Protein AF-A0A430Q8H7-F1 (afdb_monomer_lite)

Structure (mmCIF, N/CA/C/O backbone):
data_AF-A0A430Q8H7-F1
#
_entry.id   AF-A0A430Q8H7-F1
#
loop_
_atom_site.group_PDB
_atom_site.id
_atom_site.type_symbol
_atom_site.label_atom_id
_atom_site.label_alt_id
_atom_site.label_comp_id
_atom_site.label_asym_id
_atom_site.label_entity_id
_atom_site.label_seq_id
_atom_site.pdbx_PDB_ins_code
_atom_site.Cartn_x
_atom_site.Cartn_y
_atom_site.Cartn_z
_atom_site.occupancy
_atom_site.B_iso_or_equiv
_atom_site.auth_seq_id
_atom_site.auth_comp_id
_atom_site.auth_asym_id
_atom_site.auth_atom_id
_atom_site.pdbx_PDB_model_num
ATOM 1 N N . MET A 1 1 ? 13.635 -7.657 5.577 1.00 71.75 1 MET A N 1
ATOM 2 C CA . MET A 1 1 ? 12.210 -7.418 5.252 1.00 71.75 1 MET A CA 1
ATOM 3 C C . MET A 1 1 ? 12.033 -6.696 3.932 1.00 71.75 1 MET A C 1
ATOM 5 O O . MET A 1 1 ? 11.312 -7.205 3.088 1.00 71.75 1 MET A O 1
ATOM 9 N N . VAL A 1 2 ? 12.732 -5.576 3.738 1.00 81.69 2 VAL A N 1
ATOM 10 C CA . VAL A 1 2 ? 12.748 -4.801 2.484 1.00 81.69 2 VAL A CA 1
ATOM 11 C C . VAL A 1 2 ? 12.922 -5.676 1.241 1.00 81.69 2 VAL A C 1
ATOM 13 O O . VAL A 1 2 ? 12.179 -5.509 0.288 1.00 81.69 2 VAL A O 1
ATOM 16 N N . ASP A 1 3 ? 13.845 -6.641 1.265 1.00 86.00 3 ASP A N 1
ATOM 17 C CA . ASP A 1 3 ? 14.062 -7.570 0.146 1.00 86.00 3 ASP A CA 1
AT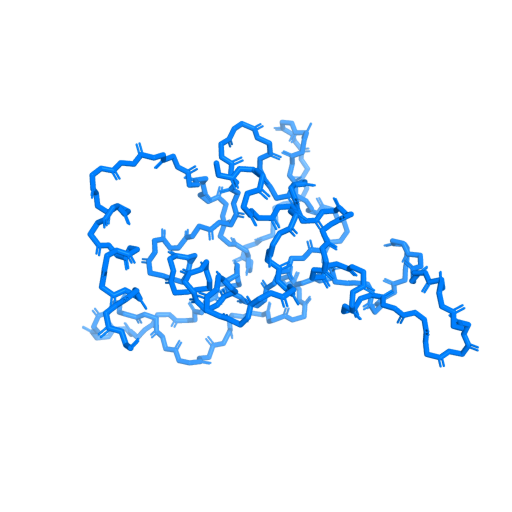OM 18 C C . ASP A 1 3 ? 12.860 -8.498 -0.122 1.00 86.00 3 ASP A C 1
ATOM 20 O O . ASP A 1 3 ? 12.414 -8.639 -1.258 1.00 86.00 3 ASP A O 1
ATOM 24 N N . SER A 1 4 ? 12.274 -9.077 0.932 1.00 85.94 4 SER A N 1
ATOM 25 C CA . SER A 1 4 ? 11.064 -9.901 0.814 1.00 85.94 4 SER A CA 1
ATOM 26 C C . SER A 1 4 ? 9.908 -9.091 0.230 1.00 85.94 4 SER A C 1
ATOM 28 O O . SER A 1 4 ? 9.258 -9.544 -0.704 1.00 85.94 4 SER A O 1
ATOM 30 N N . LEU A 1 5 ? 9.684 -7.867 0.705 1.00 86.75 5 LEU A N 1
ATOM 31 C CA . LEU A 1 5 ? 8.625 -7.036 0.153 1.00 86.75 5 LEU A CA 1
ATOM 32 C C . LEU A 1 5 ? 8.957 -6.617 -1.286 1.00 86.75 5 LEU A C 1
ATOM 34 O O . LEU A 1 5 ? 8.235 -6.958 -2.214 1.00 86.75 5 LEU A O 1
ATOM 38 N N . ARG A 1 6 ? 10.098 -5.967 -1.512 1.00 88.19 6 ARG A N 1
ATOM 39 C CA . ARG A 1 6 ? 10.445 -5.410 -2.824 1.00 88.19 6 ARG A CA 1
ATOM 40 C C . ARG A 1 6 ? 10.546 -6.476 -3.917 1.00 88.19 6 ARG A C 1
ATOM 42 O O . ARG A 1 6 ? 10.047 -6.270 -5.016 1.00 88.19 6 ARG A O 1
ATOM 49 N N . ASN A 1 7 ? 11.151 -7.626 -3.623 1.00 89.62 7 ASN A N 1
ATOM 50 C CA . ASN A 1 7 ? 11.466 -8.628 -4.643 1.00 89.62 7 ASN A CA 1
ATOM 51 C C . ASN A 1 7 ? 10.475 -9.801 -4.706 1.00 89.62 7 ASN A C 1
ATOM 53 O O . ASN A 1 7 ? 10.512 -10.558 -5.679 1.00 89.62 7 ASN A O 1
ATOM 57 N N . HIS A 1 8 ? 9.593 -9.965 -3.711 1.00 90.88 8 HIS A N 1
ATOM 58 C CA . HIS A 1 8 ? 8.730 -11.150 -3.609 1.00 90.88 8 HIS A CA 1
ATOM 59 C C . HIS A 1 8 ? 7.239 -10.839 -3.384 1.00 90.88 8 HIS A C 1
ATOM 61 O O . HIS A 1 8 ? 6.398 -11.629 -3.824 1.00 90.88 8 HIS A O 1
ATOM 67 N N . TYR A 1 9 ? 6.885 -9.716 -2.749 1.00 90.62 9 TYR A N 1
ATOM 68 C CA . TYR A 1 9 ? 5.486 -9.304 -2.561 1.00 90.62 9 TYR A CA 1
ATOM 69 C C . TYR A 1 9 ? 4.822 -8.974 -3.905 1.00 90.62 9 TYR A C 1
ATOM 71 O O . TYR A 1 9 ? 5.386 -8.242 -4.719 1.00 90.62 9 TYR A O 1
ATOM 79 N N . GLY A 1 10 ? 3.646 -9.551 -4.161 1.00 89.94 10 GLY A N 1
ATOM 80 C CA . GLY A 1 10 ? 2.955 -9.515 -5.455 1.00 89.94 10 GLY A CA 1
ATOM 81 C C . GLY A 1 10 ? 3.426 -10.574 -6.458 1.00 89.94 10 GLY A C 1
ATOM 82 O O . GLY A 1 10 ? 2.703 -10.874 -7.402 1.00 89.94 10 GLY A O 1
ATOM 83 N N . ARG A 1 11 ? 4.598 -11.193 -6.248 1.00 92.31 11 ARG A N 1
ATOM 84 C CA . ARG A 1 11 ? 5.112 -12.278 -7.104 1.00 92.31 11 ARG A CA 1
ATOM 85 C C . ARG A 1 11 ? 4.728 -13.663 -6.600 1.00 92.31 11 ARG A C 1
ATOM 87 O O . ARG A 1 11 ? 4.383 -14.531 -7.394 1.00 92.31 11 ARG A O 1
ATOM 94 N N . TYR A 1 12 ? 4.828 -13.884 -5.291 1.00 92.00 12 TYR A N 1
ATOM 95 C CA . TYR A 1 12 ? 4.519 -15.170 -4.667 1.00 92.00 12 TYR A CA 1
ATOM 96 C C . TYR A 1 12 ? 3.307 -15.024 -3.749 1.00 92.00 12 TYR A C 1
ATOM 98 O O . TYR A 1 12 ? 3.334 -14.203 -2.829 1.00 92.00 12 TYR A O 1
ATOM 106 N N . GLY A 1 13 ? 2.268 -15.834 -3.977 1.00 89.12 13 GLY A N 1
ATOM 107 C CA . GLY A 1 13 ? 1.001 -15.767 -3.233 1.00 89.12 13 GLY A CA 1
ATOM 108 C C . GLY A 1 13 ? 1.201 -15.866 -1.723 1.00 89.12 13 GLY A C 1
ATOM 109 O O . GLY A 1 13 ? 0.882 -14.927 -1.011 1.00 89.12 13 GLY A O 1
ATOM 110 N N . ILE A 1 14 ? 1.886 -16.913 -1.249 1.00 88.56 14 ILE A N 1
ATOM 111 C CA . ILE A 1 14 ? 2.128 -17.125 0.190 1.00 88.56 14 ILE A CA 1
ATOM 112 C C . ILE A 1 14 ? 2.873 -15.963 0.869 1.00 88.56 14 ILE A C 1
ATOM 114 O O . ILE A 1 14 ? 2.588 -15.616 2.012 1.00 88.56 14 ILE A O 1
ATOM 118 N N . ILE A 1 15 ? 3.815 -15.329 0.163 1.00 87.81 15 ILE A N 1
ATOM 119 C CA . ILE A 1 15 ? 4.547 -14.168 0.686 1.00 87.81 15 ILE A CA 1
ATOM 120 C C . ILE A 1 15 ? 3.630 -12.947 0.710 1.00 87.81 15 ILE A C 1
ATOM 122 O O . ILE A 1 15 ? 3.654 -12.185 1.673 1.00 87.81 15 ILE A O 1
ATOM 126 N N . THR A 1 16 ? 2.816 -12.777 -0.331 1.00 90.56 16 THR A N 1
ATOM 127 C CA . THR A 1 16 ? 1.826 -11.701 -0.427 1.00 90.56 16 THR A CA 1
ATOM 128 C C . THR A 1 16 ? 0.819 -11.806 0.710 1.00 90.56 16 T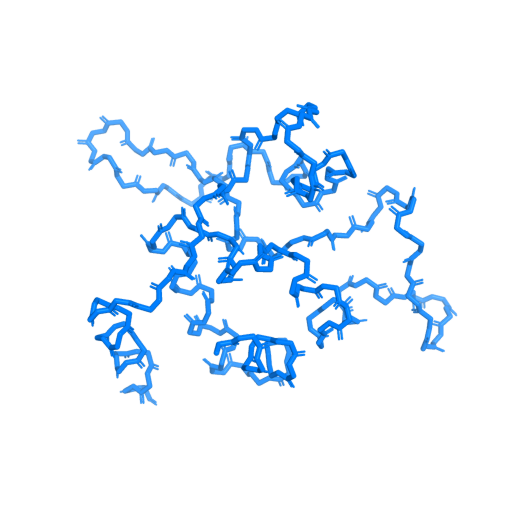HR A C 1
ATOM 130 O O . THR A 1 16 ? 0.687 -10.856 1.473 1.00 90.56 16 THR A O 1
ATOM 133 N N . ASP A 1 17 ? 0.228 -12.983 0.910 1.00 90.75 17 ASP A N 1
ATOM 134 C CA . ASP A 1 17 ? -0.756 -13.256 1.959 1.00 90.75 17 ASP A CA 1
ATOM 135 C C . ASP A 1 17 ? -0.180 -13.057 3.364 1.00 90.75 17 ASP A C 1
ATOM 137 O O . ASP A 1 17 ? -0.840 -12.479 4.231 1.00 90.75 17 ASP A O 1
ATOM 141 N N . ALA A 1 18 ? 1.066 -13.487 3.594 1.00 88.75 18 ALA A N 1
ATOM 142 C CA . ALA A 1 18 ? 1.743 -13.292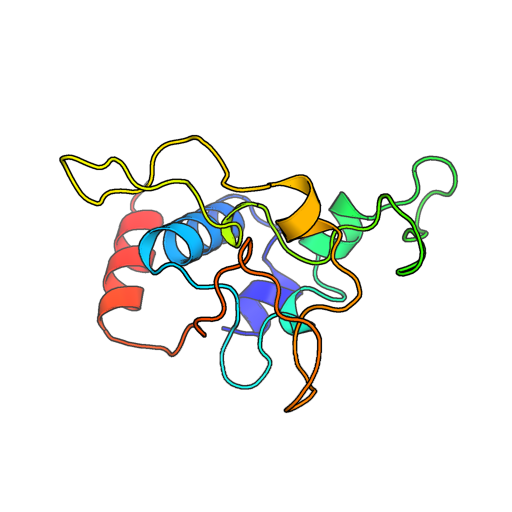 4.872 1.00 88.75 18 ALA A CA 1
ATOM 143 C C . ALA A 1 18 ? 1.970 -11.803 5.177 1.00 88.75 18 ALA A C 1
ATOM 145 O O . ALA A 1 18 ? 1.658 -11.350 6.279 1.00 88.75 18 ALA A O 1
ATOM 146 N N . TRP A 1 19 ? 2.465 -11.027 4.208 1.00 89.25 19 TRP A N 1
ATOM 147 C CA . TRP A 1 19 ? 2.622 -9.576 4.357 1.00 89.25 19 TRP A CA 1
ATOM 148 C C . TRP A 1 19 ? 1.289 -8.889 4.628 1.00 89.25 19 TRP A C 1
ATOM 150 O O . TRP A 1 19 ? 1.173 -8.114 5.576 1.00 89.25 19 TRP A O 1
ATOM 160 N N . ASP A 1 20 ? 0.279 -9.235 3.844 1.00 91.25 20 ASP A N 1
ATOM 161 C CA . ASP A 1 20 ? -1.074 -8.720 3.946 1.00 91.25 20 ASP A CA 1
ATOM 162 C C . ASP A 1 20 ? -1.702 -8.983 5.321 1.00 91.25 20 ASP A C 1
ATOM 164 O O . ASP A 1 20 ? -2.295 -8.089 5.932 1.00 91.25 20 ASP A O 1
ATOM 168 N N . LEU A 1 21 ? -1.557 -10.209 5.834 1.00 88.38 21 LEU A N 1
ATOM 169 C CA . LEU A 1 21 ? -2.013 -10.599 7.166 1.00 88.38 21 LEU A CA 1
ATOM 170 C C . LEU A 1 21 ? -1.332 -9.753 8.239 1.00 88.38 21 LEU A C 1
ATOM 172 O O . LEU A 1 21 ? -1.990 -9.203 9.123 1.00 88.38 21 LEU A O 1
ATOM 176 N N . VAL A 1 22 ? -0.014 -9.639 8.141 1.00 86.44 22 VAL A N 1
ATOM 177 C CA . VAL A 1 22 ? 0.824 -8.920 9.089 1.00 86.44 22 VAL A CA 1
ATOM 178 C C . VAL A 1 22 ? 0.498 -7.421 9.110 1.00 86.44 22 VAL A C 1
ATOM 180 O O . VAL A 1 22 ? 0.301 -6.852 10.186 1.00 86.44 22 VAL A O 1
ATOM 183 N N . GLN A 1 23 ? 0.379 -6.792 7.939 1.00 87.81 23 GLN A N 1
ATOM 184 C CA . GLN A 1 23 ? 0.019 -5.379 7.777 1.00 87.81 23 GLN A CA 1
ATOM 185 C C . GLN A 1 23 ? -1.352 -5.078 8.389 1.00 87.81 23 GLN A C 1
ATOM 187 O O . GLN A 1 23 ? -1.489 -4.135 9.174 1.00 87.81 23 GLN A O 1
ATOM 192 N N . ARG A 1 24 ? -2.350 -5.932 8.113 1.00 86.81 24 ARG A N 1
ATOM 193 C CA . ARG A 1 24 ? -3.701 -5.811 8.684 1.00 86.81 24 ARG A CA 1
ATOM 194 C C . ARG A 1 24 ? -3.710 -6.013 10.197 1.00 86.81 24 ARG A C 1
ATOM 196 O O . ARG A 1 24 ? -4.354 -5.244 10.910 1.00 86.81 24 ARG A O 1
ATOM 203 N N . HIS A 1 25 ? -3.011 -7.034 10.692 1.00 84.62 25 HIS A N 1
ATOM 204 C CA . HIS A 1 25 ? -3.037 -7.395 12.109 1.00 84.62 25 HIS A CA 1
ATOM 205 C C . HIS A 1 25 ? -2.319 -6.357 12.974 1.00 84.62 25 HIS A C 1
ATOM 207 O O . HIS A 1 25 ? -2.846 -5.931 14.001 1.00 84.62 25 HIS A O 1
ATOM 213 N N . LEU A 1 26 ? -1.145 -5.902 12.533 1.00 84.50 26 LEU A N 1
ATOM 214 C CA . LEU A 1 26 ? -0.362 -4.904 13.260 1.00 84.50 26 LEU A CA 1
ATOM 215 C C . LEU A 1 26 ? -0.706 -3.461 12.889 1.00 84.50 26 LEU A C 1
ATOM 217 O O . LEU A 1 26 ? -0.120 -2.544 13.460 1.00 84.50 26 LEU A O 1
ATOM 221 N N . ARG A 1 27 ? -1.669 -3.247 11.980 1.00 86.50 27 ARG A N 1
ATOM 222 C CA . ARG A 1 27 ? -2.163 -1.917 11.588 1.00 86.50 27 ARG A CA 1
ATOM 223 C C . ARG A 1 27 ? -1.013 -1.009 11.161 1.00 86.50 27 ARG A C 1
ATOM 225 O O . ARG A 1 27 ? -0.802 0.068 11.718 1.00 86.50 27 ARG A O 1
ATOM 232 N N . CYS A 1 28 ? -0.243 -1.488 10.194 1.00 85.00 28 CYS A N 1
ATOM 233 C CA . CYS A 1 28 ? 1.017 -0.896 9.760 1.00 85.00 28 CYS A CA 1
ATOM 234 C C . CYS A 1 28 ? 1.165 -0.995 8.240 1.00 85.00 28 CYS A C 1
ATOM 236 O O . CYS A 1 28 ? 0.563 -1.857 7.604 1.00 85.00 28 CYS A O 1
ATOM 238 N N . CYS A 1 29 ? 1.955 -0.094 7.661 1.00 85.75 29 CYS A N 1
ATOM 239 C CA . CYS A 1 29 ? 2.168 -0.049 6.213 1.00 85.75 29 CYS A CA 1
ATOM 240 C C . CYS A 1 29 ? 3.628 0.185 5.818 1.00 85.75 29 CYS A C 1
ATOM 242 O O . CYS A 1 29 ? 4.050 -0.254 4.748 1.00 85.75 29 CYS A O 1
ATOM 244 N N . GLY A 1 30 ? 4.411 0.867 6.658 1.00 79.19 30 GLY A N 1
ATOM 245 C CA . GLY A 1 30 ? 5.829 1.085 6.391 1.00 79.19 30 GLY A CA 1
ATOM 246 C C . GLY A 1 30 ? 6.688 -0.110 6.791 1.00 79.19 30 GLY A C 1
ATOM 247 O O . GLY A 1 30 ? 6.318 -0.850 7.697 1.00 79.19 30 GLY A O 1
ATOM 248 N N . VAL A 1 31 ? 7.850 -0.276 6.159 1.00 78.06 31 VAL A N 1
ATOM 249 C CA . VAL A 1 31 ? 8.840 -1.296 6.538 1.00 78.06 31 VAL A CA 1
ATOM 250 C C . VAL A 1 31 ? 10.161 -0.632 6.889 1.00 78.06 31 VAL A C 1
ATOM 252 O O . VAL A 1 31 ? 10.731 0.092 6.066 1.00 78.06 31 VAL A O 1
ATOM 255 N N . ASP A 1 32 ? 10.656 -0.913 8.097 1.00 76.44 32 ASP A N 1
ATOM 256 C CA . ASP A 1 32 ? 11.893 -0.342 8.630 1.00 76.44 32 ASP A CA 1
ATOM 257 C C . ASP A 1 32 ? 11.938 1.198 8.432 1.00 76.44 32 ASP A C 1
ATOM 259 O O . ASP A 1 32 ? 10.919 1.886 8.400 1.00 76.44 32 ASP A O 1
ATOM 263 N N . ASN A 1 33 ? 13.119 1.778 8.230 1.00 70.12 33 ASN A N 1
ATOM 264 C CA . ASN A 1 33 ? 13.264 3.226 8.027 1.00 70.12 33 ASN A CA 1
ATOM 265 C C . ASN A 1 33 ? 12.876 3.707 6.612 1.00 70.12 33 ASN A C 1
ATOM 267 O O . ASN A 1 33 ? 13.007 4.891 6.318 1.00 70.12 33 ASN A O 1
ATOM 271 N N . ILE A 1 34 ? 12.436 2.807 5.723 1.00 69.81 34 ILE A N 1
ATOM 272 C CA . ILE A 1 34 ? 12.106 3.120 4.317 1.00 69.81 34 ILE A CA 1
ATOM 273 C C . ILE A 1 34 ? 10.624 3.507 4.173 1.00 69.81 34 ILE A C 1
ATOM 275 O O . ILE A 1 34 ? 10.211 4.108 3.177 1.00 69.81 34 ILE A O 1
ATOM 279 N N . GLY A 1 35 ? 9.807 3.184 5.180 1.00 74.06 35 GLY A N 1
ATOM 280 C CA . GLY A 1 35 ? 8.372 3.419 5.132 1.00 74.06 35 GLY A CA 1
ATOM 281 C C . GLY A 1 35 ? 7.718 2.616 4.005 1.00 74.06 35 GLY A C 1
ATOM 282 O O . GLY A 1 35 ? 8.107 1.489 3.713 1.00 74.06 35 GLY A O 1
ATOM 283 N N . TRP A 1 36 ? 6.699 3.189 3.377 1.00 75.12 36 TRP A N 1
ATOM 284 C CA . TRP A 1 36 ? 5.967 2.627 2.225 1.00 75.12 36 TRP A CA 1
ATOM 285 C C . TRP A 1 36 ? 6.676 2.854 0.886 1.00 75.12 36 TRP A C 1
ATOM 287 O O . TRP A 1 36 ? 6.244 2.306 -0.121 1.00 75.12 36 TRP A O 1
ATOM 297 N N . GLY A 1 37 ? 7.778 3.618 0.831 1.00 78.44 37 GLY A N 1
ATOM 298 C CA . GLY A 1 37 ? 8.555 3.760 -0.411 1.00 78.44 37 GLY A CA 1
ATOM 299 C C . GLY A 1 37 ? 9.065 2.407 -0.926 1.00 78.44 37 GLY A C 1
ATOM 300 O O . GLY A 1 37 ? 9.377 2.258 -2.101 1.00 78.44 37 GLY A O 1
ATOM 301 N N . VAL A 1 38 ? 9.073 1.407 -0.043 1.00 83.62 38 VAL A N 1
ATOM 302 C CA . VAL A 1 38 ? 9.377 0.006 -0.317 1.00 83.62 38 VAL A CA 1
ATOM 303 C C . VAL A 1 38 ? 8.461 -0.649 -1.363 1.00 83.62 38 VAL A C 1
ATOM 305 O O . VAL A 1 38 ? 8.907 -1.582 -2.026 1.00 83.62 38 VAL A O 1
ATOM 308 N N . TYR A 1 39 ? 7.218 -0.175 -1.537 1.00 87.69 39 TYR A N 1
ATOM 309 C CA . TYR A 1 39 ? 6.317 -0.706 -2.566 1.00 87.69 39 TYR A CA 1
ATOM 310 C C . TYR A 1 39 ? 6.699 -0.221 -3.965 1.00 87.69 39 TYR A C 1
ATOM 312 O O . TYR A 1 39 ? 6.449 -0.941 -4.928 1.00 87.69 39 TYR A O 1
ATOM 320 N N . ASN A 1 40 ? 7.327 0.953 -4.096 1.00 85.75 40 ASN A N 1
ATOM 321 C CA . ASN A 1 40 ? 7.711 1.481 -5.403 1.00 85.75 40 ASN A CA 1
ATOM 322 C C . ASN A 1 40 ? 8.767 0.574 -6.056 1.00 85.75 40 ASN A C 1
ATOM 324 O O . ASN A 1 40 ? 9.811 0.283 -5.466 1.00 85.75 40 ASN A O 1
ATOM 328 N N . GLY A 1 41 ? 8.476 0.105 -7.268 1.00 83.94 41 GLY A N 1
ATOM 329 C CA . GLY A 1 41 ? 9.306 -0.839 -8.008 1.00 83.94 41 GLY A CA 1
ATOM 330 C C . GLY A 1 41 ? 9.227 -2.279 -7.496 1.00 83.94 41 GLY A C 1
ATOM 331 O O . GLY A 1 41 ? 10.007 -3.115 -7.950 1.00 83.94 41 GLY A O 1
ATOM 332 N N . SER A 1 42 ? 8.322 -2.583 -6.560 1.00 89.69 42 SER A N 1
ATOM 333 C CA . SER A 1 42 ? 8.023 -3.967 -6.185 1.00 89.69 42 SER A CA 1
ATOM 334 C C . SER A 1 42 ? 7.231 -4.684 -7.281 1.00 89.69 42 SER A C 1
ATOM 336 O O . SER A 1 42 ? 6.602 -4.047 -8.127 1.00 89.69 42 SER A O 1
ATOM 338 N N . TRP A 1 43 ? 7.211 -6.019 -7.247 1.00 92.44 43 TRP A N 1
ATOM 339 C CA . TRP A 1 43 ? 6.379 -6.802 -8.168 1.00 92.44 43 TRP A CA 1
ATOM 340 C C . TRP A 1 43 ? 4.899 -6.441 -8.059 1.00 92.44 43 TRP A C 1
ATOM 342 O O . TRP A 1 43 ? 4.239 -6.297 -9.082 1.00 92.44 43 TRP A O 1
ATOM 352 N N . TRP A 1 44 ? 4.395 -6.244 -6.839 1.00 93.19 44 TRP A N 1
ATOM 353 C CA . TRP A 1 44 ? 3.035 -5.757 -6.617 1.00 93.19 44 TRP A CA 1
ATOM 354 C C . TRP A 1 44 ? 2.768 -4.454 -7.379 1.00 93.19 44 TRP A C 1
ATOM 356 O O . TRP A 1 44 ? 1.819 -4.401 -8.152 1.00 93.19 44 TRP A O 1
ATOM 366 N N . ASP A 1 45 ? 3.631 -3.448 -7.223 1.00 91.81 45 ASP A N 1
ATOM 367 C CA . ASP A 1 45 ? 3.485 -2.135 -7.864 1.00 91.81 45 ASP A CA 1
ATOM 368 C C . ASP A 1 45 ? 3.506 -2.234 -9.396 1.00 91.81 45 ASP A C 1
ATOM 370 O O . ASP A 1 45 ? 2.656 -1.652 -10.064 1.00 91.81 45 ASP A O 1
ATOM 374 N N . MET A 1 46 ? 4.410 -3.041 -9.957 1.00 90.12 46 MET A N 1
ATOM 375 C CA . MET A 1 46 ? 4.456 -3.281 -11.404 1.00 90.12 46 MET A CA 1
ATOM 376 C C . MET A 1 46 ? 3.184 -3.948 -11.939 1.00 90.12 46 MET A C 1
ATOM 378 O O . MET A 1 46 ? 2.757 -3.639 -13.047 1.00 90.12 46 MET A O 1
ATOM 382 N N . ILE A 1 47 ? 2.582 -4.859 -11.171 1.00 90.19 47 ILE A N 1
ATOM 383 C CA . ILE A 1 47 ? 1.374 -5.581 -11.583 1.00 90.19 47 ILE A CA 1
ATOM 384 C C . ILE A 1 47 ? 0.150 -4.665 -11.487 1.00 90.19 47 ILE A C 1
ATOM 386 O O . ILE A 1 47 ? -0.587 -4.519 -12.461 1.00 90.19 47 ILE A O 1
ATOM 390 N N . VAL A 1 48 ? -0.069 -4.035 -10.330 1.00 91.69 48 VAL A N 1
ATOM 391 C CA . VAL A 1 48 ? -1.296 -3.264 -10.065 1.00 91.69 48 VAL A CA 1
ATOM 392 C C . VAL A 1 48 ? -1.343 -1.932 -10.804 1.00 91.69 48 VAL A C 1
ATOM 394 O O . VAL A 1 48 ? -2.432 -1.462 -11.117 1.00 91.69 48 VAL A O 1
ATOM 397 N N . ASN A 1 49 ? -0.183 -1.341 -11.096 1.00 92.12 49 ASN A N 1
ATOM 398 C CA . ASN A 1 49 ? -0.070 -0.089 -11.840 1.00 92.12 49 ASN A CA 1
ATOM 399 C C . ASN A 1 49 ? 0.364 -0.317 -13.293 1.00 92.12 49 ASN A C 1
ATOM 401 O O . ASN A 1 49 ? 0.872 0.611 -13.918 1.00 92.12 49 ASN A O 1
ATOM 405 N N . SER A 1 50 ? 0.206 -1.527 -13.836 1.00 91.19 50 SER A N 1
ATOM 406 C CA . SER A 1 50 ? 0.481 -1.785 -15.253 1.00 91.19 50 SER A CA 1
ATOM 407 C C . SER A 1 50 ? -0.478 -1.007 -16.158 1.00 91.19 50 SER A C 1
ATOM 409 O O . SER A 1 50 ? -1.670 -0.876 -15.866 1.00 91.19 50 SER A O 1
ATOM 411 N N . ASP A 1 51 ? 0.045 -0.464 -17.256 1.00 83.81 51 ASP A N 1
ATOM 412 C CA . ASP A 1 51 ? -0.783 0.148 -18.288 1.00 83.81 51 ASP A CA 1
ATOM 413 C C . ASP A 1 51 ? -1.495 -0.947 -19.102 1.00 83.81 51 ASP A C 1
ATOM 415 O O . ASP A 1 51 ? -0.882 -1.904 -19.578 1.00 83.81 51 ASP A O 1
ATOM 419 N N . LEU A 1 52 ? -2.818 -0.821 -19.234 1.00 78.19 52 LEU A N 1
ATOM 420 C CA . LEU A 1 52 ? -3.654 -1.798 -19.938 1.00 78.19 52 LEU A CA 1
ATOM 421 C C . LEU A 1 52 ? -3.465 -1.761 -21.461 1.00 78.19 52 LEU A C 1
ATOM 423 O O . LEU A 1 52 ? -3.739 -2.756 -22.131 1.00 78.19 52 LEU A O 1
ATOM 427 N N . TYR A 1 53 ? -3.054 -0.618 -22.007 1.00 77.88 53 TYR A N 1
ATOM 428 C CA . TYR A 1 53 ? -2.920 -0.383 -23.443 1.00 77.88 53 TYR A CA 1
ATOM 429 C C . TYR A 1 53 ? -1.468 -0.497 -23.909 1.00 77.88 53 TYR A C 1
ATOM 431 O O . TYR A 1 53 ? -1.219 -0.887 -25.050 1.00 77.88 53 TYR A O 1
ATOM 439 N N . GLU A 1 54 ? -0.5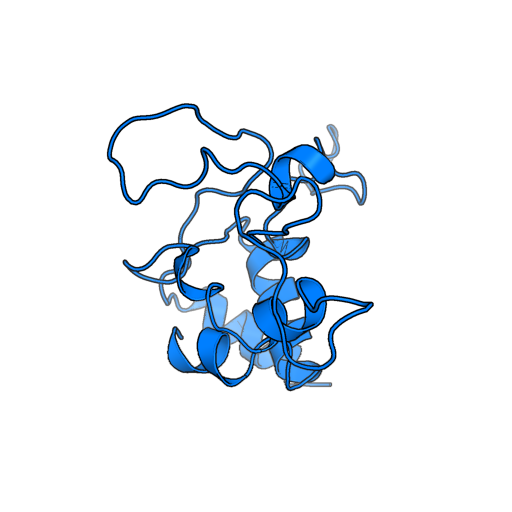11 -0.214 -23.027 1.00 74.88 54 GLU A N 1
ATOM 440 C CA . GLU A 1 54 ? 0.917 -0.340 -23.295 1.00 74.88 54 GLU A CA 1
ATOM 441 C C . GLU A 1 54 ? 1.534 -1.484 -22.485 1.00 74.88 54 GLU A C 1
ATOM 443 O O . GLU A 1 54 ? 1.917 -1.358 -21.322 1.00 74.88 54 GLU A O 1
ATOM 448 N N . THR A 1 55 ? 1.683 -2.641 -23.133 1.00 62.88 55 THR A N 1
ATOM 449 C CA . THR A 1 55 ? 2.338 -3.797 -22.516 1.00 62.88 55 THR A CA 1
ATOM 450 C C . THR A 1 55 ? 3.755 -3.431 -22.061 1.00 62.88 55 THR A C 1
ATOM 452 O O . THR A 1 55 ? 4.595 -3.078 -22.891 1.00 62.88 55 THR A O 1
ATOM 455 N N . ASN A 1 56 ? 4.030 -3.599 -20.762 1.00 67.38 56 ASN A N 1
ATOM 456 C CA . ASN A 1 56 ? 5.297 -3.315 -20.066 1.00 67.38 56 ASN A CA 1
ATOM 457 C C . ASN A 1 56 ? 5.561 -1.854 -19.670 1.00 67.38 56 ASN A C 1
ATOM 459 O O . ASN A 1 56 ? 6.684 -1.551 -19.257 1.00 67.38 56 ASN A O 1
ATOM 463 N N . THR A 1 57 ? 4.573 -0.961 -19.736 1.00 83.19 57 THR A N 1
ATOM 464 C CA . THR A 1 57 ? 4.689 0.356 -19.098 1.00 83.19 57 THR A CA 1
ATOM 465 C C . THR A 1 57 ? 3.826 0.428 -17.842 1.00 83.19 57 THR A C 1
ATOM 467 O O . THR A 1 57 ? 2.901 -0.357 -17.627 1.00 83.19 57 THR A O 1
ATOM 470 N N . LYS A 1 58 ? 4.223 1.319 -16.937 1.00 87.88 58 LYS A N 1
ATOM 471 C CA . LYS A 1 58 ? 3.555 1.565 -15.662 1.00 87.88 58 LYS A CA 1
ATOM 472 C C . LYS A 1 58 ? 2.821 2.894 -15.774 1.00 87.88 58 LYS A C 1
ATOM 474 O O . LYS A 1 58 ? 3.377 3.851 -16.316 1.00 87.88 58 LYS A O 1
ATOM 479 N N . LEU A 1 59 ? 1.610 2.963 -15.229 1.00 89.56 59 LEU A N 1
ATOM 480 C CA . LEU A 1 59 ? 0.856 4.204 -15.103 1.00 89.56 59 LEU A CA 1
ATOM 481 C C . LEU A 1 59 ? 1.731 5.281 -14.447 1.00 89.56 59 LEU A C 1
ATOM 483 O O . LEU A 1 59 ? 2.458 5.016 -13.487 1.00 89.56 59 LEU A O 1
ATOM 487 N N . SER A 1 60 ? 1.635 6.516 -14.940 1.00 87.56 60 SER A N 1
ATOM 488 C CA . SER A 1 60 ? 2.289 7.660 -14.296 1.00 87.56 60 SER A CA 1
ATOM 489 C C . SER A 1 60 ? 1.816 7.802 -12.845 1.00 87.56 60 SER A C 1
ATOM 491 O O . SER A 1 60 ? 0.619 7.688 -12.584 1.00 87.56 60 SER A O 1
ATOM 493 N N . GLU A 1 61 ? 2.716 8.146 -11.917 1.00 84.31 61 GLU A N 1
ATOM 494 C CA . GLU A 1 61 ? 2.365 8.459 -10.517 1.00 84.31 61 GLU A CA 1
ATOM 495 C C . GLU A 1 61 ? 1.370 9.631 -10.407 1.00 84.31 61 GLU A C 1
ATOM 497 O O . GLU A 1 61 ? 0.653 9.754 -9.420 1.00 84.31 61 GLU A O 1
ATOM 502 N N . SER A 1 62 ? 1.282 10.481 -11.438 1.00 83.81 62 SER A N 1
ATOM 503 C CA . SER A 1 62 ? 0.277 11.550 -11.535 1.00 83.81 62 SER A CA 1
ATOM 504 C C . SER A 1 62 ? -1.115 11.072 -11.972 1.00 83.81 62 SER A C 1
ATOM 506 O O . SER A 1 62 ? -2.056 11.868 -12.009 1.00 83.81 62 SER A O 1
ATOM 508 N N . SER A 1 63 ? -1.267 9.798 -12.340 1.00 87.38 63 SER A N 1
ATOM 509 C CA . SER A 1 63 ? -2.547 9.222 -12.744 1.00 87.38 63 SER A CA 1
ATOM 510 C C . SER A 1 63 ? -3.493 9.098 -11.552 1.00 87.38 63 SER A C 1
ATOM 512 O O . SER A 1 63 ? -3.122 8.625 -10.482 1.00 87.38 63 SER A O 1
ATOM 514 N N . LEU A 1 64 ? -4.771 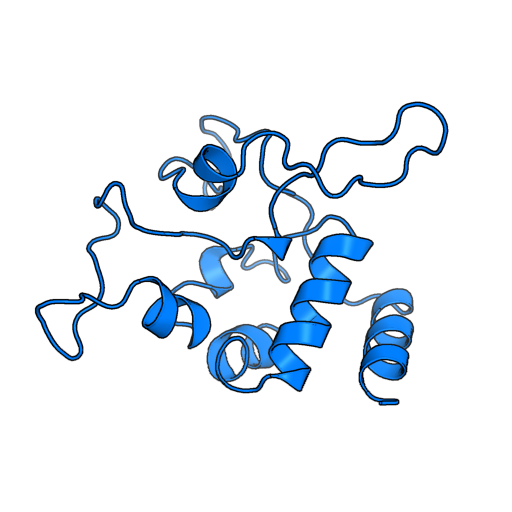9.422 -11.768 1.00 84.94 64 LEU A N 1
ATOM 515 C CA . LEU A 1 64 ? -5.831 9.231 -10.769 1.00 84.94 64 LEU A CA 1
ATOM 516 C C . LEU A 1 64 ? -6.105 7.754 -10.437 1.00 84.94 64 LEU A C 1
ATOM 518 O O . LEU A 1 64 ? -6.839 7.471 -9.487 1.00 84.94 64 LEU A O 1
ATOM 522 N N . PHE A 1 65 ? -5.562 6.838 -11.239 1.00 88.38 65 PHE A N 1
ATOM 523 C CA . PHE A 1 65 ? -5.696 5.392 -11.073 1.00 88.38 65 PHE A CA 1
ATOM 524 C C . PHE A 1 65 ? -4.448 4.745 -10.471 1.00 88.38 65 PHE A C 1
ATOM 526 O O . PHE A 1 65 ? -4.464 3.548 -10.207 1.00 88.38 65 PHE A O 1
ATOM 533 N N . TYR A 1 66 ? -3.388 5.522 -10.240 1.00 89.94 66 TYR A N 1
ATOM 534 C CA . TYR A 1 66 ? -2.171 5.016 -9.631 1.00 89.94 66 TYR A CA 1
ATOM 535 C C . TYR A 1 66 ? -2.407 4.649 -8.160 1.00 89.94 66 TYR A C 1
ATOM 537 O O . TYR A 1 66 ? -2.929 5.452 -7.379 1.00 89.94 66 TYR A O 1
ATOM 545 N N . LEU A 1 67 ? -1.993 3.444 -7.774 1.00 91.69 67 LEU A N 1
ATOM 546 C CA . LEU A 1 67 ? -2.084 2.925 -6.414 1.00 91.69 67 LEU A CA 1
ATOM 547 C C . LEU A 1 67 ? -0.703 2.942 -5.750 1.00 91.69 67 LEU A C 1
ATOM 549 O O . LEU A 1 67 ? 0.218 2.251 -6.173 1.00 91.69 67 LEU A O 1
ATOM 553 N N . PHE A 1 68 ? -0.561 3.710 -4.673 1.00 89.38 68 PHE A N 1
ATOM 554 C CA . PHE A 1 68 ? 0.702 3.880 -3.949 1.00 89.38 68 PHE A CA 1
ATOM 555 C C . PHE A 1 68 ? 0.964 2.791 -2.904 1.00 89.38 68 PHE A C 1
ATOM 557 O O . PHE A 1 68 ? 2.116 2.544 -2.550 1.00 89.38 68 PHE A O 1
ATOM 564 N N . VAL A 1 69 ? -0.094 2.164 -2.381 1.00 90.62 69 VAL A N 1
ATOM 565 C CA . VAL A 1 69 ? -0.015 1.147 -1.322 1.00 90.62 69 VAL A CA 1
ATOM 566 C C . VAL A 1 69 ? -1.057 0.037 -1.523 1.00 90.62 69 VAL A C 1
ATOM 568 O O . VAL A 1 69 ? -2.122 0.289 -2.107 1.00 90.62 69 VAL A O 1
ATOM 571 N N . PRO A 1 70 ? -0.793 -1.187 -1.029 1.00 93.25 70 PRO A N 1
ATOM 572 C CA . PRO A 1 70 ? -1.767 -2.275 -1.054 1.00 93.25 70 PRO A CA 1
ATOM 573 C C . PRO A 1 70 ? -2.958 -2.016 -0.124 1.00 93.25 70 PRO A C 1
ATOM 575 O O . PRO A 1 70 ? -2.879 -1.237 0.825 1.00 93.25 70 PRO A O 1
ATOM 578 N N . GLU A 1 71 ? -4.079 -2.703 -0.363 1.00 93.88 71 GLU A N 1
ATOM 579 C CA . GLU A 1 71 ? -5.294 -2.553 0.454 1.00 93.88 71 GLU A CA 1
ATOM 580 C C . GLU A 1 71 ? -5.090 -2.958 1.924 1.00 93.88 71 GLU A C 1
ATOM 582 O O . GLU A 1 71 ? -5.791 -2.469 2.812 1.00 93.88 71 GLU A O 1
ATOM 587 N N . SER A 1 72 ? -4.125 -3.835 2.201 1.00 92.31 72 SER A N 1
ATOM 588 C CA . SER A 1 72 ? -3.715 -4.237 3.550 1.00 92.31 72 SER A CA 1
ATOM 589 C C . SER A 1 72 ? -3.178 -3.071 4.394 1.00 92.31 72 SER A C 1
ATOM 591 O O . SER A 1 72 ? -3.258 -3.124 5.621 1.00 92.31 72 SER A O 1
ATOM 593 N N . CYS A 1 73 ? -2.706 -1.994 3.757 1.00 90.75 73 CYS A N 1
ATOM 594 C CA . CYS A 1 73 ? -2.297 -0.752 4.412 1.00 90.75 73 CYS A CA 1
ATOM 595 C C . CYS A 1 73 ? -3.464 0.165 4.806 1.00 90.75 73 CYS A C 1
ATOM 597 O O . CYS A 1 73 ? -3.256 1.151 5.524 1.00 90.75 73 CYS A O 1
ATOM 599 N N . CYS A 1 74 ? -4.672 -0.102 4.308 1.00 92.88 74 CYS A N 1
ATOM 600 C CA . CYS A 1 74 ? -5.801 0.799 4.460 1.00 92.88 74 CYS A CA 1
ATOM 601 C C . CYS A 1 74 ? -6.532 0.597 5.783 1.00 92.88 74 CYS A C 1
ATOM 603 O O . CYS A 1 74 ? -6.853 -0.521 6.188 1.00 92.88 74 CYS A O 1
ATOM 605 N N . VAL A 1 75 ? -6.870 1.713 6.426 1.00 92.62 75 VAL A N 1
ATOM 606 C CA . VAL A 1 75 ? -7.612 1.723 7.684 1.00 92.62 75 VAL A CA 1
ATOM 607 C C . VAL A 1 75 ? -9.015 1.185 7.446 1.00 92.62 75 VAL A C 1
ATOM 609 O O . VAL A 1 75 ? -9.803 1.768 6.695 1.00 92.62 75 VAL A O 1
ATOM 612 N N . LYS A 1 76 ? -9.353 0.097 8.138 1.00 93.62 76 LYS A N 1
ATOM 613 C CA . LYS A 1 76 ? -10.735 -0.370 8.254 1.00 93.62 76 LYS A CA 1
ATOM 614 C C . LYS A 1 76 ? -11.418 0.266 9.466 1.00 93.62 76 LYS A C 1
ATOM 616 O O . LYS A 1 76 ? -10.772 0.594 10.463 1.00 93.62 76 LYS A O 1
ATOM 621 N N . LYS A 1 77 ? -12.732 0.472 9.373 1.00 92.31 77 LYS A N 1
ATOM 622 C CA . LYS A 1 77 ? -13.559 0.955 10.482 1.00 92.31 77 LYS A CA 1
ATOM 623 C C . LYS A 1 77 ? -13.501 -0.061 11.612 1.00 92.31 77 LYS A C 1
ATOM 625 O O . LYS A 1 77 ? -13.570 -1.262 11.355 1.00 92.31 77 LYS A O 1
ATOM 630 N N . LEU A 1 78 ? -13.381 0.423 12.840 1.00 90.06 78 LEU A N 1
ATOM 631 C CA . LEU A 1 78 ? -13.430 -0.433 14.015 1.00 90.06 78 LEU A CA 1
ATOM 632 C C . LEU A 1 78 ? -14.883 -0.701 14.387 1.00 90.06 78 LEU A C 1
ATOM 634 O O . LEU A 1 78 ? -15.723 0.199 14.336 1.00 90.06 78 LEU A O 1
ATOM 638 N N . ASP A 1 79 ? -15.159 -1.936 14.767 1.00 90.38 79 ASP A N 1
ATOM 639 C CA . ASP A 1 79 ? -16.398 -2.294 15.428 1.00 90.38 79 ASP A CA 1
ATOM 640 C C . ASP A 1 79 ? -16.421 -1.629 16.813 1.00 90.38 79 ASP A C 1
ATOM 642 O O . ASP A 1 79 ? -15.485 -1.773 17.603 1.00 90.38 79 ASP A O 1
ATOM 646 N N . GLY A 1 80 ? -17.472 -0.857 17.093 1.00 90.25 80 GLY A N 1
ATOM 647 C CA . GLY A 1 80 ? -17.563 -0.056 18.316 1.00 90.25 80 GLY A CA 1
ATOM 648 C C . GLY A 1 80 ? -17.720 -0.875 19.601 1.00 90.25 80 GLY A C 1
ATOM 649 O O . GLY A 1 80 ? -17.482 -0.339 20.678 1.00 90.25 80 GLY A O 1
ATOM 650 N N . LEU A 1 81 ? -18.105 -2.150 19.502 1.00 91.38 81 LEU A N 1
ATOM 651 C CA . LEU A 1 81 ? -18.292 -3.043 20.646 1.00 91.38 81 LEU A CA 1
ATOM 652 C C . LEU A 1 81 ? -17.024 -3.841 20.949 1.00 91.38 81 LEU A C 1
ATOM 654 O O . LEU A 1 81 ? -16.705 -4.079 22.111 1.00 91.38 81 LEU A O 1
ATOM 658 N N . THR A 1 82 ? -16.302 -4.260 19.912 1.00 90.06 82 THR A N 1
ATOM 659 C CA . THR A 1 82 ? -15.162 -5.174 20.056 1.00 90.06 82 THR A CA 1
ATOM 660 C C . THR A 1 82 ? -13.801 -4.505 19.868 1.00 90.06 82 THR A C 1
ATOM 662 O O . THR A 1 82 ? -12.785 -5.061 20.279 1.00 90.06 82 THR A O 1
ATOM 665 N N . GLY A 1 83 ? -13.747 -3.326 19.239 1.00 84.50 83 GLY A N 1
ATOM 666 C CA . GLY A 1 83 ? -12.497 -2.640 18.894 1.00 84.50 83 GLY A CA 1
ATOM 667 C C . GLY A 1 83 ? -11.690 -3.317 17.775 1.00 84.50 83 GLY A C 1
ATOM 668 O O . GLY A 1 83 ? -10.583 -2.864 17.445 1.00 84.50 83 GLY A O 1
ATOM 669 N N . TRP A 1 84 ? -12.228 -4.384 17.174 1.00 82.88 84 TRP A N 1
ATOM 670 C CA . TRP A 1 84 ? -11.616 -5.085 16.051 1.00 82.88 84 TRP A CA 1
ATOM 671 C C . TRP A 1 84 ? -11.932 -4.400 14.715 1.00 82.88 84 TRP A C 1
ATOM 673 O O . TRP A 1 84 ? -12.989 -3.781 14.573 1.00 82.88 84 TRP A O 1
ATOM 683 N N . PRO A 1 85 ? -11.031 -4.478 13.718 1.00 85.25 85 PRO A N 1
ATOM 684 C CA . PRO A 1 85 ? -11.320 -3.989 12.377 1.00 85.25 85 PRO A CA 1
ATOM 685 C C . PRO A 1 85 ? -12.472 -4.782 11.750 1.00 85.25 85 PRO A C 1
ATOM 687 O O . PRO A 1 85 ? -12.447 -6.008 11.727 1.00 85.25 85 PRO A O 1
ATOM 690 N N . THR A 1 86 ? -13.465 -4.071 11.225 1.00 90.38 86 THR A N 1
ATOM 691 C CA . THR A 1 86 ? -14.508 -4.630 10.351 1.00 90.38 86 THR A CA 1
ATOM 692 C C . THR A 1 86 ? -13.949 -4.878 8.952 1.00 90.38 86 THR A C 1
ATOM 694 O O . THR A 1 86 ? -12.835 -4.466 8.655 1.00 90.38 86 THR A O 1
ATOM 697 N N . GLU A 1 87 ? -14.742 -5.449 8.046 1.00 89.38 87 GLU A N 1
ATOM 698 C CA . GLU A 1 87 ? -14.389 -5.544 6.620 1.00 89.38 87 GLU A CA 1
ATOM 699 C C . GLU A 1 87 ? -14.613 -4.242 5.831 1.00 89.38 87 GLU A C 1
ATOM 701 O O . GLU A 1 87 ? -14.363 -4.176 4.630 1.00 89.38 87 GLU A O 1
ATOM 706 N N . VAL A 1 88 ? -15.058 -3.172 6.496 1.00 93.69 88 VAL A N 1
ATOM 707 C CA . VAL A 1 88 ? -15.391 -1.905 5.843 1.00 93.69 88 VAL A CA 1
ATOM 708 C C . VAL A 1 88 ? -14.217 -0.940 5.939 1.00 93.69 88 VAL A C 1
ATOM 710 O O . VAL A 1 88 ? -13.850 -0.497 7.027 1.00 93.69 88 VAL A O 1
ATOM 713 N N . TYR A 1 89 ? -13.660 -0.543 4.797 1.00 94.69 89 TYR A N 1
ATOM 714 C CA . TYR A 1 89 ? -12.646 0.509 4.742 1.00 94.69 89 TYR A CA 1
ATOM 715 C C . TYR A 1 89 ? -13.200 1.861 5.202 1.00 94.69 89 TYR A C 1
ATOM 717 O O . TYR A 1 89 ? -14.358 2.206 4.953 1.00 94.69 89 TYR A O 1
ATOM 725 N N . ARG A 1 90 ? -12.350 2.659 5.852 1.00 94.00 90 ARG A N 1
ATOM 726 C CA . ARG A 1 90 ? -12.666 4.049 6.186 1.00 94.00 90 ARG A CA 1
ATOM 727 C C . ARG A 1 90 ? -12.830 4.881 4.916 1.00 94.00 90 ARG A C 1
ATOM 729 O O . ARG A 1 90 ? -13.856 5.531 4.754 1.00 94.00 90 ARG A O 1
ATOM 736 N N . ASP A 1 91 ? -11.834 4.813 4.037 1.00 94.69 91 ASP A N 1
ATOM 737 C CA . ASP A 1 91 ? -11.859 5.359 2.681 1.00 94.69 91 ASP A CA 1
ATOM 738 C C . ASP A 1 91 ? -10.783 4.652 1.841 1.00 94.69 91 ASP A C 1
ATOM 740 O O . ASP A 1 91 ? -9.597 4.982 1.902 1.00 94.69 91 ASP A O 1
ATOM 744 N N . ARG A 1 92 ? -11.188 3.625 1.086 1.00 94.19 92 ARG A N 1
ATOM 745 C CA . ARG A 1 92 ? -10.250 2.797 0.315 1.00 94.19 92 ARG A CA 1
ATOM 746 C C . ARG A 1 92 ? -9.560 3.589 -0.794 1.00 94.19 92 ARG A C 1
ATOM 748 O O . ARG A 1 92 ? -8.353 3.470 -0.977 1.00 94.19 92 ARG A O 1
ATOM 755 N N . ARG A 1 93 ? -10.318 4.420 -1.516 1.00 92.19 93 ARG A N 1
ATOM 756 C CA . ARG A 1 93 ? -9.779 5.195 -2.638 1.00 92.19 93 ARG A CA 1
ATOM 757 C C . ARG A 1 93 ? -8.759 6.201 -2.126 1.00 92.19 93 ARG A C 1
ATOM 759 O O . ARG A 1 93 ? -7.636 6.225 -2.614 1.00 92.19 93 ARG A O 1
ATOM 766 N N . ARG A 1 94 ? -9.117 6.961 -1.087 1.00 90.88 94 ARG A N 1
ATOM 767 C CA . ARG A 1 94 ? -8.191 7.899 -0.453 1.00 90.88 94 ARG A CA 1
ATOM 768 C C . ARG A 1 94 ? -6.975 7.193 0.126 1.00 90.88 94 ARG A C 1
ATOM 770 O O . ARG A 1 94 ? -5.890 7.740 0.055 1.00 90.88 94 ARG A O 1
ATOM 777 N N . CYS A 1 95 ? -7.105 5.995 0.680 1.00 90.94 95 CYS A N 1
ATOM 778 C CA . CYS A 1 95 ? -5.936 5.244 1.125 1.00 90.94 95 CYS A CA 1
ATOM 779 C C . CYS A 1 95 ? -4.940 4.990 -0.022 1.00 90.94 95 CYS A C 1
ATOM 781 O O . CYS A 1 95 ? -3.758 5.284 0.118 1.00 90.94 95 CYS A O 1
ATOM 783 N N . GLN A 1 96 ? -5.406 4.476 -1.162 1.00 91.69 96 GLN A N 1
ATOM 784 C CA . GLN A 1 96 ? -4.498 3.964 -2.190 1.00 91.69 96 GLN A CA 1
ATOM 785 C C . GLN A 1 96 ? -4.019 5.022 -3.190 1.00 91.69 96 GLN A C 1
ATOM 787 O O . GLN A 1 96 ? -2.913 4.883 -3.697 1.00 91.69 96 GLN A O 1
ATOM 792 N N . THR A 1 97 ? -4.792 6.079 -3.467 1.00 89.06 97 THR A N 1
ATOM 793 C CA . THR A 1 97 ? -4.475 7.054 -4.537 1.00 89.06 97 THR A CA 1
ATOM 794 C C . THR A 1 97 ? -3.936 8.393 -4.022 1.00 89.06 97 THR A C 1
ATOM 796 O O . THR A 1 97 ? -3.882 9.377 -4.760 1.00 89.06 97 THR A O 1
ATOM 799 N N . TRP A 1 98 ? -3.624 8.510 -2.730 1.00 83.38 98 TRP A N 1
ATOM 800 C CA . TRP A 1 98 ? -3.275 9.801 -2.134 1.00 83.38 98 TRP A CA 1
ATOM 801 C C . TRP A 1 98 ? -1.822 10.186 -2.390 1.00 83.38 98 TRP A C 1
ATOM 803 O O . TRP A 1 98 ? -0.958 9.915 -1.570 1.00 83.38 98 TRP A O 1
ATOM 813 N N . GLN A 1 99 ? -1.589 10.908 -3.484 1.00 73.19 99 GLN A N 1
ATOM 814 C CA . GLN A 1 99 ? -0.273 11.384 -3.943 1.00 73.19 99 GLN A CA 1
ATOM 815 C C . GLN A 1 99 ? 0.519 12.242 -2.938 1.00 73.19 99 GLN A C 1
ATOM 817 O O . GLN A 1 99 ? 1.743 12.304 -2.990 1.00 73.19 99 GLN A O 1
ATOM 822 N N . TYR A 1 100 ? -0.167 12.950 -2.030 1.00 66.94 100 TYR A N 1
ATOM 823 C CA . TYR A 1 100 ? 0.484 13.777 -1.000 1.00 66.94 100 TYR A CA 1
ATOM 824 C C . TYR A 1 100 ? 0.857 12.985 0.242 1.00 66.94 100 TYR A C 1
ATOM 826 O O . TYR A 1 100 ? 1.432 13.525 1.188 1.00 66.94 100 TYR A O 1
ATOM 834 N N . GLY A 1 101 ? 0.512 11.705 0.238 1.00 62.41 101 GLY A N 1
ATOM 835 C CA . GLY A 1 101 ? 1.013 10.752 1.181 1.00 62.41 101 GLY A CA 1
ATOM 836 C C . GLY A 1 101 ? 1.950 9.798 0.446 1.00 62.41 101 GLY A C 1
ATOM 837 O O . GLY A 1 101 ? 1.639 9.426 -0.680 1.00 62.41 101 GLY A O 1
ATOM 838 N N . PRO A 1 102 ? 3.009 9.294 1.104 1.00 55.22 102 PRO A N 1
ATOM 839 C CA . PRO A 1 102 ? 3.174 9.416 2.551 1.00 55.22 102 PRO A CA 1
ATOM 840 C C . PRO A 1 102 ? 4.658 9.694 2.967 1.00 55.22 102 PRO A C 1
ATOM 842 O O . PRO A 1 102 ? 5.592 9.468 2.193 1.00 55.22 102 PRO A O 1
ATOM 845 N N . PRO A 1 103 ? 4.912 10.376 4.107 1.00 51.28 103 PRO A N 1
ATOM 846 C CA . PRO A 1 103 ? 6.083 11.228 4.314 1.00 51.28 103 PRO A CA 1
ATOM 847 C C . PRO A 1 103 ? 7.439 10.517 4.234 1.00 51.28 103 PRO A C 1
ATOM 849 O O . PRO A 1 103 ? 7.884 9.887 5.184 1.00 51.28 103 PRO A O 1
ATOM 852 N N . ASN A 1 104 ? 8.175 10.807 3.162 1.00 46.16 104 ASN A N 1
ATOM 853 C CA . ASN A 1 104 ? 9.609 11.097 3.276 1.00 46.16 104 ASN A CA 1
ATOM 854 C C . ASN A 1 104 ? 9.848 12.572 3.700 1.00 46.16 104 ASN A C 1
ATOM 856 O O . ASN A 1 104 ? 10.928 13.131 3.536 1.00 46.16 104 ASN A O 1
ATOM 860 N N . LYS A 1 105 ? 8.794 13.255 4.169 1.00 44.12 105 LYS A N 1
ATOM 861 C CA . LYS A 1 105 ? 8.769 14.677 4.523 1.00 44.12 105 LYS A CA 1
ATOM 862 C C . LYS A 1 105 ? 8.224 14.811 5.939 1.00 44.12 105 LYS A C 1
ATOM 864 O O . LYS A 1 105 ? 7.112 14.387 6.207 1.00 44.12 105 LYS A O 1
ATOM 869 N N . SER A 1 106 ? 8.960 15.440 6.844 1.00 50.16 106 SER A N 1
ATOM 870 C CA . SER A 1 106 ? 8.515 15.714 8.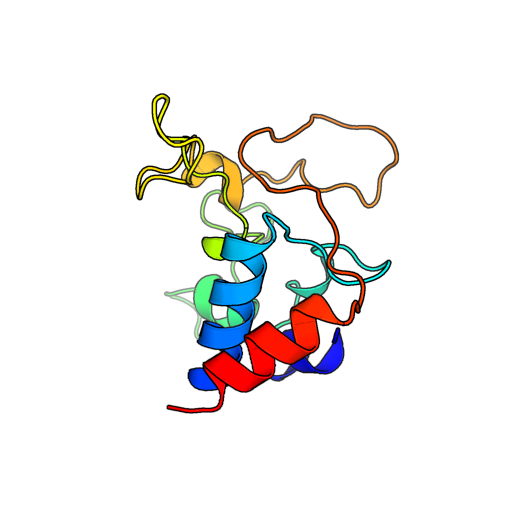222 1.00 50.16 106 SER A CA 1
ATOM 871 C C . SER A 1 106 ? 7.248 16.589 8.325 1.00 50.16 106 SER A C 1
ATOM 873 O O . SER A 1 106 ? 6.763 16.831 9.428 1.00 50.16 106 SER A O 1
ATOM 875 N N . SER A 1 107 ? 6.704 17.062 7.199 1.00 46.41 107 SER A N 1
ATOM 876 C CA . SER A 1 107 ? 5.496 17.877 7.096 1.00 46.41 107 SER A CA 1
ATOM 877 C C . SER A 1 107 ? 4.732 17.607 5.790 1.00 46.41 107 SER A C 1
ATOM 879 O O . SER A 1 107 ? 5.314 17.221 4.773 1.00 46.41 107 SER A O 1
ATOM 881 N N . GLY A 1 108 ? 3.412 17.809 5.821 1.00 63.62 108 GLY A N 1
ATOM 882 C CA . GLY A 1 108 ? 2.509 17.645 4.678 1.00 63.62 108 GLY A CA 1
ATOM 883 C C . GLY A 1 108 ? 1.093 17.223 5.098 1.00 63.62 108 GLY A C 1
ATOM 884 O O . GLY A 1 108 ? 0.864 16.947 6.279 1.00 63.62 108 GLY A O 1
ATOM 885 N N . PRO A 1 109 ? 0.126 17.174 4.162 1.00 70.69 109 PRO A N 1
ATOM 886 C CA . PRO A 1 109 ? -1.238 16.732 4.448 1.00 70.69 109 PRO A CA 1
ATOM 887 C C . PRO A 1 109 ? -1.285 15.260 4.886 1.00 70.69 109 PRO A C 1
ATOM 889 O O . PRO A 1 109 ? -0.863 14.365 4.154 1.00 70.69 109 PRO A O 1
ATOM 892 N N . HIS A 1 110 ? -1.834 15.002 6.072 1.00 78.94 110 HIS A N 1
ATOM 893 C CA . HIS A 1 110 ? -1.999 13.651 6.608 1.00 78.94 110 HIS A CA 1
ATOM 894 C C . HIS A 1 110 ? -3.137 12.885 5.905 1.00 78.94 110 HIS A C 1
ATOM 896 O O . HIS A 1 110 ? -4.187 13.457 5.594 1.00 78.94 110 HIS A O 1
ATOM 902 N N . ASN A 1 111 ? -2.947 11.580 5.684 1.00 85.31 111 ASN A N 1
ATOM 903 C CA . ASN A 1 111 ? -3.953 10.678 5.127 1.00 85.31 111 ASN A CA 1
ATOM 904 C C . ASN A 1 111 ? -4.484 9.708 6.185 1.00 85.31 111 ASN A C 1
ATOM 906 O O . ASN A 1 111 ? -4.012 8.588 6.330 1.00 85.31 111 ASN A O 1
ATOM 910 N N . ASP A 1 112 ? -5.540 10.099 6.874 1.00 87.44 112 ASP A N 1
ATOM 911 C CA . ASP A 1 112 ? -6.142 9.322 7.957 1.00 87.44 112 ASP A CA 1
ATOM 912 C C . ASP A 1 112 ? -6.822 8.000 7.521 1.00 87.44 112 ASP A C 1
ATOM 914 O O . ASP A 1 112 ? -7.417 7.303 8.352 1.00 87.44 112 ASP A O 1
ATOM 918 N N . ALA A 1 113 ? -6.737 7.648 6.233 1.00 91.31 113 ALA A N 1
ATOM 919 C CA . ALA A 1 113 ? -7.154 6.369 5.671 1.00 91.31 113 ALA A CA 1
ATOM 920 C C . ALA A 1 113 ? -6.014 5.332 5.537 1.00 91.31 113 ALA A C 1
ATOM 922 O O . ALA A 1 113 ? -6.297 4.199 5.148 1.00 91.31 113 ALA A O 1
ATOM 923 N N . ILE A 1 114 ? -4.761 5.671 5.874 1.00 88.56 114 ILE A N 1
ATOM 924 C CA . ILE A 1 114 ? -3.597 4.759 5.833 1.00 88.56 114 ILE A CA 1
ATOM 925 C C . ILE A 1 114 ? -3.065 4.496 7.246 1.00 88.56 114 ILE A C 1
ATOM 927 O O . ILE A 1 114 ? -3.038 5.386 8.097 1.00 88.56 114 ILE A O 1
ATOM 931 N N . TYR A 1 115 ? -2.577 3.283 7.493 1.00 86.50 115 TYR A N 1
ATOM 932 C CA . TYR A 1 115 ? -1.787 2.982 8.681 1.00 86.50 115 TYR A CA 1
ATOM 933 C C . TYR A 1 115 ? -0.364 3.568 8.597 1.00 86.50 115 TYR A C 1
ATOM 935 O O . TYR A 1 115 ? 0.465 3.100 7.825 1.00 86.50 115 TYR A O 1
ATOM 943 N N . TYR A 1 116 ? -0.049 4.565 9.431 1.00 79.25 116 TYR A N 1
ATOM 944 C CA . TYR A 1 116 ? 1.282 5.205 9.472 1.00 79.25 116 TYR A CA 1
ATOM 945 C C . TYR A 1 116 ? 2.332 4.426 10.269 1.00 79.25 116 TYR A C 1
ATOM 947 O O . TYR A 1 116 ? 3.510 4.781 10.240 1.00 79.25 116 TYR A O 1
ATOM 955 N N . ALA A 1 117 ? 1.925 3.386 11.001 1.00 78.62 117 ALA A N 1
ATOM 956 C CA . ALA A 1 117 ? 2.864 2.586 11.766 1.00 78.62 117 ALA A CA 1
ATOM 957 C C . ALA A 1 117 ? 3.830 1.845 10.833 1.00 78.62 117 ALA A C 1
ATOM 959 O O . ALA A 1 117 ? 3.459 1.350 9.760 1.00 78.62 117 ALA A O 1
ATOM 960 N N . VAL A 1 118 ? 5.078 1.772 11.278 1.00 77.12 118 VAL A N 1
ATOM 961 C CA . VAL A 1 118 ? 6.151 1.048 10.611 1.00 77.12 118 VAL A CA 1
ATOM 962 C C . VAL A 1 118 ? 6.305 -0.318 11.264 1.00 77.12 118 VAL A C 1
ATOM 964 O O . VAL A 1 118 ? 6.303 -0.453 12.487 1.00 77.12 118 VAL A O 1
ATOM 967 N N . ILE A 1 119 ? 6.472 -1.326 10.423 1.00 76.62 119 ILE A N 1
ATOM 968 C CA . ILE A 1 119 ? 6.874 -2.669 10.797 1.00 76.62 119 ILE A CA 1
ATOM 969 C C . ILE A 1 119 ? 8.355 -2.634 11.171 1.00 76.62 119 ILE A C 1
ATOM 971 O O . ILE A 1 119 ? 9.221 -2.533 10.301 1.00 76.62 119 ILE A O 1
ATOM 975 N N . PHE A 1 120 ? 8.628 -2.747 12.469 1.00 70.00 120 PHE A N 1
ATOM 976 C CA . PHE A 1 120 ? 9.942 -3.104 12.996 1.00 70.00 120 PHE A CA 1
ATOM 977 C C . PHE A 1 120 ? 9.915 -4.568 13.433 1.00 70.00 120 PHE A C 1
ATOM 979 O O . PHE A 1 120 ? 8.934 -5.029 14.025 1.00 70.00 120 PHE A O 1
ATOM 986 N N . PHE A 1 121 ? 10.984 -5.310 13.142 1.00 60.97 121 PHE A N 1
ATOM 987 C CA . PHE A 1 121 ? 11.077 -6.718 13.525 1.00 60.97 121 PHE A CA 1
ATOM 988 C C . PHE A 1 121 ? 10.985 -6.847 15.053 1.00 60.97 121 PHE A C 1
ATOM 990 O O . PHE A 1 121 ? 11.881 -6.432 15.784 1.00 60.97 121 PHE A O 1
ATOM 997 N N . THR A 1 122 ? 9.888 -7.428 15.536 1.00 54.75 122 THR A N 1
ATOM 998 C CA . THR A 1 122 ? 9.704 -7.833 16.935 1.00 54.75 122 THR A CA 1
ATOM 999 C C . THR A 1 122 ? 9.334 -9.315 16.983 1.00 54.75 122 THR A C 1
ATOM 1001 O O . THR A 1 122 ? 8.919 -9.896 15.979 1.00 54.75 122 THR A O 1
ATOM 1004 N N . VAL A 1 123 ? 9.471 -9.948 18.151 1.00 50.88 123 VAL A N 1
ATOM 1005 C CA . VAL A 1 123 ? 9.164 -11.378 18.364 1.00 50.88 123 VAL A CA 1
ATOM 1006 C C . VAL A 1 123 ? 7.738 -11.741 17.912 1.00 50.88 123 VAL A C 1
ATOM 1008 O O . VAL A 1 123 ? 7.522 -12.826 17.376 1.00 50.88 123 VAL A O 1
ATOM 1011 N N . SER A 1 124 ? 6.783 -10.814 18.023 1.00 51.50 124 SER A N 1
ATOM 1012 C CA . SER A 1 124 ? 5.391 -10.997 17.592 1.00 51.50 124 SER A CA 1
ATOM 1013 C C . SER A 1 124 ? 5.234 -11.245 16.083 1.00 51.50 124 SER A C 1
ATOM 1015 O O . SER A 1 124 ? 4.338 -11.979 15.676 1.00 51.50 124 SER A O 1
ATOM 1017 N N . MET A 1 125 ? 6.121 -10.697 15.243 1.00 55.53 125 MET A N 1
ATOM 1018 C CA . MET A 1 125 ? 6.113 -10.937 13.790 1.00 55.53 125 MET A CA 1
ATOM 1019 C C . MET A 1 125 ? 6.568 -12.346 13.417 1.00 55.53 125 MET A C 1
ATOM 1021 O O . MET A 1 125 ? 5.989 -12.953 12.522 1.00 55.53 125 MET A O 1
ATOM 1025 N N . LEU A 1 126 ? 7.574 -12.891 14.108 1.00 55.56 126 LEU A N 1
ATOM 1026 C CA . LEU A 1 126 ? 8.049 -14.263 13.883 1.00 55.56 126 LEU A CA 1
ATOM 1027 C C . LEU A 1 126 ? 6.947 -15.295 14.141 1.00 55.56 126 LEU A C 1
ATOM 1029 O O . LEU A 1 126 ? 6.881 -16.303 13.443 1.00 55.56 126 LEU A O 1
ATOM 1033 N N . ILE A 1 127 ? 6.076 -15.027 15.117 1.00 57.84 127 ILE A N 1
ATOM 1034 C CA . ILE A 1 127 ? 4.924 -15.879 15.427 1.00 57.84 127 ILE A CA 1
ATOM 1035 C C . ILE A 1 127 ? 3.908 -15.822 14.278 1.00 57.84 127 ILE A C 1
ATOM 1037 O O . ILE A 1 127 ? 3.532 -16.868 13.759 1.00 57.84 127 ILE A O 1
ATOM 1041 N N . LEU A 1 128 ? 3.555 -14.624 13.798 1.00 58.25 128 LEU A N 1
ATOM 1042 C CA . LEU A 1 128 ? 2.606 -14.459 12.688 1.00 58.25 128 LEU A CA 1
ATOM 1043 C C . LEU A 1 128 ? 3.118 -15.053 11.368 1.00 58.25 128 LEU A C 1
ATOM 1045 O O . LEU A 1 128 ? 2.365 -15.727 10.672 1.00 58.25 128 LEU A O 1
ATOM 1049 N N . PHE A 1 129 ? 4.399 -14.867 11.034 1.00 58.09 129 PHE A N 1
ATOM 1050 C CA . PHE A 1 129 ? 4.999 -15.496 9.850 1.00 58.09 129 PHE A CA 1
ATOM 1051 C C . PHE A 1 129 ? 5.064 -17.022 9.981 1.00 58.09 129 PHE A C 1
ATOM 1053 O O . PHE A 1 129 ? 4.815 -17.731 9.009 1.00 58.09 129 PHE A O 1
ATOM 1060 N N . ARG A 1 130 ? 5.361 -17.545 11.177 1.00 56.47 130 ARG A N 1
ATOM 1061 C CA . ARG A 1 130 ? 5.326 -18.988 11.446 1.00 56.47 130 ARG A CA 1
ATOM 1062 C C . ARG A 1 130 ? 3.917 -19.560 11.298 1.00 56.47 130 ARG A C 1
ATOM 1064 O O . ARG A 1 130 ? 3.793 -20.682 10.824 1.00 56.47 130 ARG A O 1
ATOM 1071 N N . ASP A 1 131 ? 2.886 -18.830 11.703 1.00 50.38 131 ASP A N 1
ATOM 1072 C CA . ASP A 1 131 ? 1.503 -19.294 11.586 1.00 50.38 131 ASP A CA 1
ATOM 1073 C C . ASP A 1 131 ? 0.968 -19.161 10.148 1.00 50.38 131 ASP A C 1
ATOM 1075 O O . ASP A 1 131 ? 0.229 -20.033 9.701 1.00 50.38 131 ASP A O 1
ATOM 1079 N N . ALA A 1 132 ? 1.420 -18.164 9.380 1.00 51.00 132 ALA A N 1
ATOM 1080 C CA . ALA A 1 132 ? 1.107 -18.032 7.952 1.00 51.00 132 ALA A CA 1
ATOM 1081 C C . ALA A 1 132 ? 1.783 -19.103 7.069 1.00 51.00 132 ALA A C 1
ATOM 1083 O O . ALA A 1 132 ? 1.235 -19.488 6.042 1.00 51.00 132 ALA A O 1
ATOM 1084 N N . LEU A 1 133 ? 2.960 -19.605 7.463 1.00 50.28 133 LEU A N 1
ATOM 1085 C CA . LEU A 1 133 ? 3.712 -20.648 6.742 1.00 50.28 133 LEU A CA 1
ATOM 1086 C C . LEU A 1 133 ? 3.307 -22.087 7.115 1.00 50.28 133 LEU A C 1
ATOM 1088 O O . LEU A 1 133 ? 3.914 -23.036 6.627 1.00 50.28 133 LEU A O 1
ATOM 1092 N N . LYS A 1 134 ? 2.325 -22.264 8.006 1.00 48.56 134 LYS A N 1
ATOM 1093 C CA . LYS A 1 134 ? 1.826 -23.577 8.455 1.00 48.56 134 LYS A CA 1
ATOM 1094 C C . LYS A 1 134 ? 0.616 -24.093 7.667 1.00 48.56 134 LYS A C 1
ATOM 1096 O O . LYS A 1 134 ? -0.040 -25.025 8.131 1.00 48.56 134 LYS A O 1
ATOM 1101 N N . VAL A 1 135 ? 0.323 -23.489 6.518 1.00 43.16 135 VAL A N 1
ATOM 1102 C CA . VAL A 1 135 ? -0.722 -23.944 5.588 1.00 43.16 135 VAL A CA 1
ATOM 1103 C C . VAL A 1 135 ? -0.123 -24.884 4.554 1.00 43.16 135 VAL A C 1
ATOM 1105 O O . VAL A 1 135 ? 0.925 -24.518 3.977 1.00 43.16 135 VAL A O 1
#

Organism: Schistosoma bovis (NCBI:txid6184)

Secondary structure (DSSP, 8-state):
-HHHHHHHTTTSHHHHHHHHHHHHHHTEEEEGGGBGGGGTTSHHHHHHTB-SSSTT-B--TTSTT---S-GGGBPEEEPTTT--EEEEES-HHHHHH-TT-S-SSSSS---TTB--EEE---HHHHHHHHHHTT-

Foldseek 3Di:
DLCLFQEPQLPDPLSVVLVLCVLLVVLAFQADPCTLCSNVNGNNQCVQQPDPVDPRDGHDLPDLSRFSGDQSFFDADADPPPRHGDPHTPDSSLATNVSQDDDVDPDTDDRPGGRRDYDDDDPVSVVSSVVSVPD

Radius of gyration: 15.1 Å; chains: 1; bounding box: 32×42×44 Å

Sequence (135 aa):
MVDSLRNHYGRYGIITDAWDLVQRHLRCCGVDNIGWGVYNGSWWDMIVNSDLYETNTKLSESSLFYLFVPESCCVKKLDGLTGWPTEVYRDRRRCQTWQYGPPNKSSGPHNDAIYYAVIFFTVSMLILFRDALKV

pLDDT: mean 80.4, std 14.07, range [43.16, 94.69]

InterPro domains:
  IPR008952 Tetraspanin, EC2 domain superfamily [G3DSA:1.10.1450.10] (1-99)
  IPR008952 Tetraspanin, EC2 domain superfamily [SSF48652] (13-76)